Protein AF-A0A3B8HM49-F1 (afdb_monomer)

Structure (mmCIF, N/CA/C/O backbone):
data_AF-A0A3B8HM49-F1
#
_entry.id   AF-A0A3B8HM49-F1
#
loop_
_atom_site.group_PDB
_atom_site.id
_atom_site.type_symbol
_atom_site.label_atom_id
_atom_site.label_alt_id
_atom_site.label_comp_id
_atom_site.label_asym_id
_atom_site.label_entity_id
_atom_site.label_seq_id
_atom_site.pdbx_PDB_ins_code
_atom_site.Cartn_x
_atom_site.Cartn_y
_atom_site.Cartn_z
_atom_site.occupancy
_atom_site.B_iso_or_equiv
_atom_site.auth_seq_id
_atom_site.auth_comp_id
_atom_site.auth_asym_id
_atom_site.auth_atom_id
_atom_site.pdbx_PDB_mode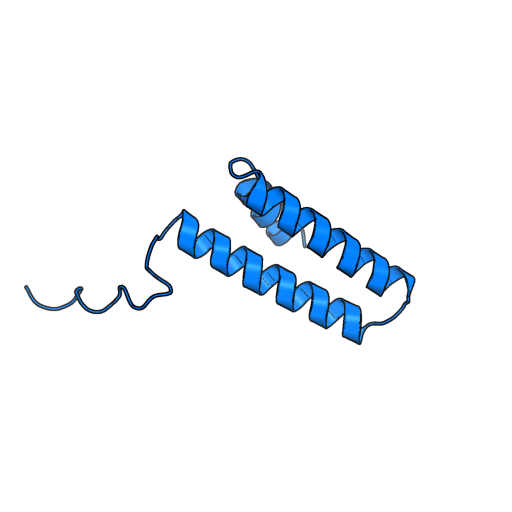l_num
ATOM 1 N N . LEU A 1 1 ? 5.916 -12.782 11.013 1.00 49.91 1 LEU A N 1
ATOM 2 C CA . LEU A 1 1 ? 5.993 -11.301 10.948 1.00 49.91 1 LEU A CA 1
ATOM 3 C C . LEU A 1 1 ? 7.400 -10.795 10.609 1.00 49.91 1 LEU A C 1
ATOM 5 O O . LEU A 1 1 ? 7.514 -10.062 9.641 1.00 49.91 1 LEU A O 1
ATOM 9 N N . GLN A 1 2 ? 8.467 -11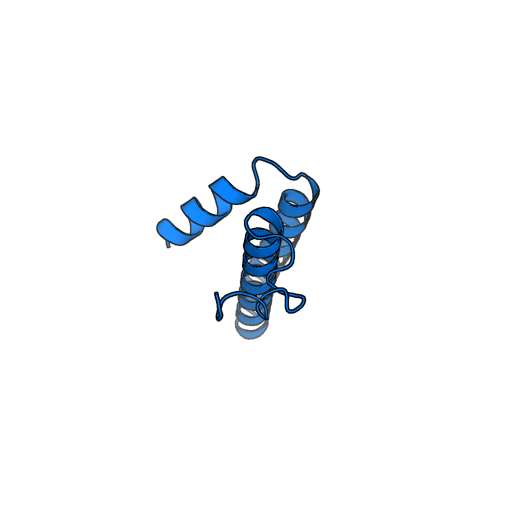.241 11.286 1.00 42.78 2 GLN A N 1
ATOM 10 C CA . GLN A 1 2 ? 9.850 -10.791 11.006 1.00 42.78 2 GLN A CA 1
ATOM 11 C C . GLN A 1 2 ? 10.330 -10.993 9.554 1.00 42.78 2 GLN A C 1
ATOM 13 O O . GLN A 1 2 ? 10.982 -10.113 9.002 1.00 42.78 2 GLN A O 1
ATOM 18 N N . ASN A 1 3 ? 9.968 -12.104 8.904 1.00 46.38 3 ASN A N 1
ATOM 19 C CA . ASN A 1 3 ? 10.410 -12.379 7.528 1.00 46.38 3 ASN A CA 1
ATOM 20 C C . ASN A 1 3 ? 9.814 -11.405 6.497 1.00 46.38 3 ASN A C 1
ATOM 22 O O . ASN A 1 3 ? 10.488 -11.052 5.535 1.00 46.38 3 ASN A O 1
ATOM 26 N N . LEU A 1 4 ? 8.584 -10.929 6.726 1.00 51.72 4 LEU A N 1
ATOM 27 C CA . LEU A 1 4 ? 7.943 -9.903 5.896 1.00 51.72 4 LEU A CA 1
ATOM 28 C C . LEU A 1 4 ? 8.648 -8.556 6.068 1.00 51.72 4 LEU A C 1
ATOM 30 O O . LEU A 1 4 ? 9.007 -7.935 5.079 1.00 51.72 4 LEU A O 1
ATOM 34 N N . THR A 1 5 ? 8.951 -8.160 7.307 1.00 55.34 5 THR A N 1
ATOM 35 C CA . THR A 1 5 ? 9.678 -6.916 7.606 1.00 55.34 5 THR A CA 1
ATOM 36 C C . THR A 1 5 ? 11.063 -6.878 6.950 1.00 55.34 5 THR A C 1
ATOM 38 O O . THR A 1 5 ? 11.454 -5.857 6.390 1.00 55.34 5 THR A O 1
ATOM 41 N N . ILE A 1 6 ? 11.799 -7.995 6.966 1.00 55.22 6 ILE A N 1
ATOM 42 C CA . ILE A 1 6 ? 13.131 -8.097 6.344 1.00 55.22 6 ILE A CA 1
ATOM 43 C C . ILE A 1 6 ? 13.044 -8.043 4.809 1.00 55.22 6 ILE A C 1
ATOM 45 O O . ILE A 1 6 ? 13.899 -7.427 4.168 1.00 55.22 6 ILE A O 1
ATOM 49 N N . LEU A 1 7 ? 12.003 -8.639 4.214 1.00 50.75 7 LEU A N 1
ATOM 50 C CA . LEU A 1 7 ? 11.730 -8.530 2.777 1.00 50.75 7 LEU A CA 1
ATOM 51 C C . LEU A 1 7 ? 11.398 -7.085 2.368 1.00 50.75 7 LEU A C 1
ATOM 53 O O . LEU A 1 7 ? 11.920 -6.610 1.361 1.00 50.75 7 LEU A O 1
ATOM 57 N N . THR A 1 8 ? 10.614 -6.358 3.172 1.00 52.53 8 THR A N 1
ATOM 58 C CA . THR A 1 8 ? 10.249 -4.955 2.906 1.00 52.53 8 THR A CA 1
ATOM 59 C C . THR A 1 8 ? 11.447 -4.001 3.021 1.00 52.53 8 THR A C 1
ATOM 61 O O . THR A 1 8 ? 11.596 -3.108 2.190 1.00 52.53 8 THR A O 1
ATOM 64 N N . ILE A 1 9 ? 12.344 -4.207 3.995 1.00 56.84 9 ILE A N 1
ATOM 65 C CA . ILE A 1 9 ? 13.530 -3.350 4.217 1.00 56.84 9 ILE A CA 1
ATOM 66 C C . ILE A 1 9 ? 14.555 -3.456 3.077 1.00 56.84 9 ILE A C 1
ATOM 68 O O . ILE A 1 9 ? 15.182 -2.463 2.708 1.00 56.84 9 ILE A O 1
ATOM 72 N N . ASN A 1 10 ? 14.754 -4.649 2.510 1.00 51.00 10 ASN A N 1
ATOM 73 C CA . ASN A 1 10 ? 15.756 -4.835 1.455 1.00 51.00 10 ASN A CA 1
ATOM 74 C C . ASN A 1 10 ? 15.306 -4.294 0.091 1.00 51.00 10 ASN A C 1
ATOM 76 O O . ASN A 1 10 ? 16.151 -4.010 -0.758 1.00 51.00 10 ASN A O 1
ATOM 80 N N . LEU A 1 11 ? 14.000 -4.112 -0.111 1.00 51.53 11 LEU A N 1
ATOM 81 C CA . LEU A 1 11 ? 13.446 -3.654 -1.380 1.00 51.53 11 LEU A CA 1
ATOM 82 C C . LEU A 1 11 ? 13.489 -2.128 -1.555 1.00 51.53 11 LEU A C 1
ATOM 84 O O . LEU A 1 11 ? 13.725 -1.630 -2.654 1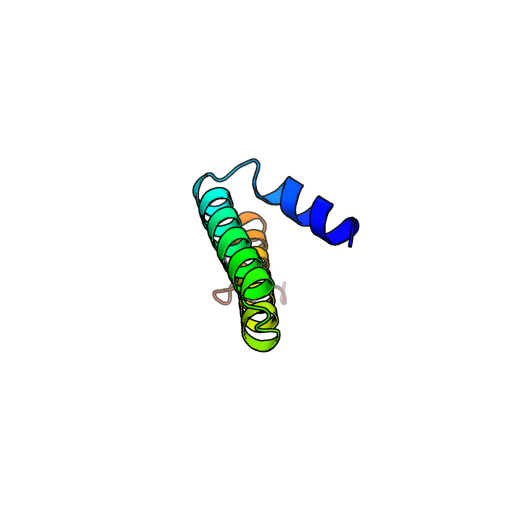.00 51.53 11 LEU A O 1
ATOM 88 N N . THR A 1 12 ? 13.299 -1.369 -0.477 1.00 51.69 12 THR A N 1
ATOM 89 C CA . THR A 1 12 ? 13.184 0.100 -0.513 1.00 51.69 12 TH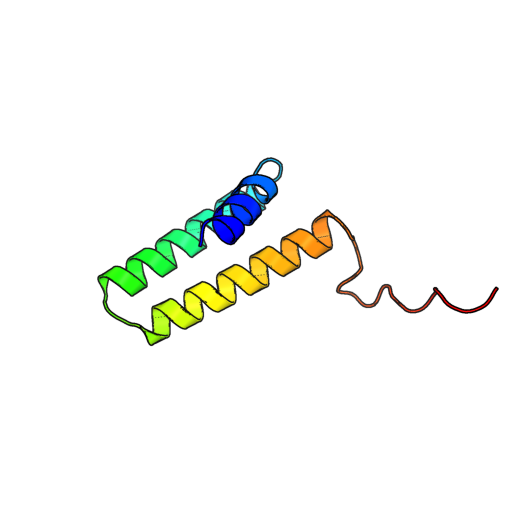R A CA 1
ATOM 90 C C . THR A 1 12 ? 14.521 0.827 -0.671 1.00 51.69 12 THR A C 1
ATOM 92 O O . THR A 1 12 ? 14.549 1.998 -1.035 1.00 51.69 12 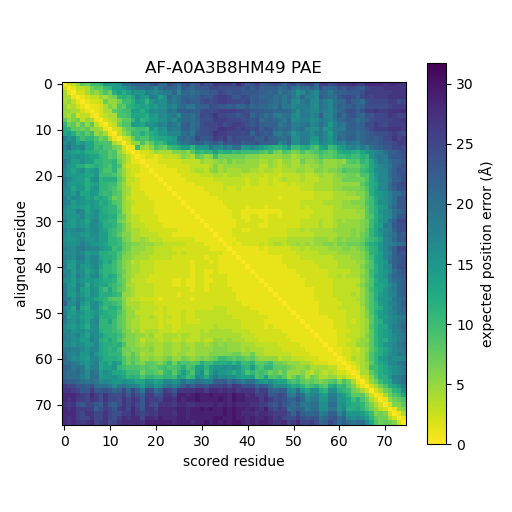THR A O 1
ATOM 95 N N . ARG A 1 13 ? 15.658 0.149 -0.485 1.00 54.03 13 ARG A N 1
ATOM 96 C CA . ARG A 1 13 ? 16.972 0.803 -0.352 1.00 54.03 13 ARG A CA 1
ATOM 97 C C . ARG A 1 13 ? 17.583 1.357 -1.657 1.00 54.03 13 ARG A C 1
ATOM 99 O O . ARG A 1 13 ? 18.692 1.887 -1.619 1.00 54.03 13 ARG A O 1
ATOM 106 N N . LYS A 1 14 ? 16.914 1.231 -2.813 1.00 57.34 14 LYS A N 1
ATOM 107 C CA . LYS A 1 14 ? 17.436 1.684 -4.126 1.00 57.34 14 LYS A CA 1
ATOM 108 C C . LYS A 1 14 ? 16.447 2.435 -5.027 1.00 57.34 14 LYS A C 1
ATOM 110 O O . LYS A 1 14 ? 16.813 2.770 -6.151 1.00 57.34 14 LYS A O 1
ATOM 115 N N . SER A 1 15 ? 15.234 2.742 -4.567 1.00 63.88 15 SER A N 1
ATOM 116 C CA . SER A 1 15 ? 14.273 3.509 -5.371 1.00 63.88 15 SER A CA 1
ATOM 117 C C . SER A 1 15 ? 13.428 4.447 -4.500 1.00 63.88 15 SER A C 1
ATOM 119 O O . SER A 1 15 ? 12.515 3.978 -3.815 1.00 63.88 15 SER A O 1
ATOM 121 N N . PRO A 1 16 ? 13.679 5.771 -4.551 1.00 70.25 16 PRO A N 1
ATOM 122 C CA . PRO A 1 16 ? 12.924 6.766 -3.782 1.00 70.25 16 PRO A CA 1
ATOM 123 C C . PRO A 1 16 ? 11.410 6.719 -4.032 1.00 70.25 16 PRO A C 1
ATOM 125 O O . PRO A 1 16 ? 10.606 7.016 -3.147 1.00 70.25 16 PRO A O 1
ATOM 128 N N . THR A 1 17 ? 10.999 6.326 -5.241 1.00 71.44 17 THR A N 1
ATOM 129 C CA . THR A 1 17 ? 9.585 6.194 -5.611 1.00 71.44 17 THR A CA 1
ATOM 130 C C . THR A 1 17 ? 8.923 4.999 -4.926 1.00 71.44 17 THR A C 1
ATOM 132 O O . THR A 1 17 ? 7.821 5.149 -4.400 1.00 71.44 17 THR A O 1
ATOM 135 N N . ILE A 1 18 ? 9.596 3.842 -4.891 1.00 71.88 18 ILE A N 1
ATOM 136 C CA . ILE A 1 18 ? 9.114 2.630 -4.201 1.00 71.88 18 ILE A CA 1
ATOM 137 C C . ILE A 1 18 ? 9.006 2.909 -2.699 1.00 71.88 18 ILE A C 1
ATOM 139 O O . ILE A 1 18 ? 7.998 2.606 -2.066 1.00 71.88 18 ILE A O 1
ATOM 143 N N . GLU A 1 19 ? 10.017 3.569 -2.131 1.00 78.31 19 GLU A N 1
ATOM 144 C CA . GLU A 1 19 ? 10.033 3.943 -0.717 1.00 78.31 19 GLU A CA 1
ATOM 145 C C . GLU A 1 19 ? 8.891 4.903 -0.354 1.00 78.31 19 GLU A C 1
ATOM 147 O O . GLU A 1 19 ? 8.182 4.678 0.627 1.00 78.31 19 GLU A O 1
ATOM 152 N N . THR A 1 20 ? 8.653 5.933 -1.172 1.00 81.75 20 THR A N 1
ATOM 153 C CA . THR A 1 20 ? 7.565 6.897 -0.943 1.00 81.75 20 THR A CA 1
ATOM 154 C C . THR A 1 20 ? 6.193 6.225 -1.002 1.00 81.75 20 THR A C 1
ATOM 156 O O . THR A 1 20 ? 5.352 6.464 -0.135 1.00 81.75 20 THR A O 1
ATOM 159 N N . LYS A 1 21 ? 5.957 5.353 -1.991 1.00 83.25 21 LYS A N 1
ATOM 160 C CA . LYS A 1 21 ? 4.697 4.602 -2.098 1.00 83.25 21 LYS A CA 1
ATOM 161 C C . LYS A 1 21 ? 4.498 3.653 -0.921 1.00 83.25 21 LYS A C 1
ATOM 163 O O . LYS A 1 21 ? 3.417 3.633 -0.339 1.00 83.25 21 LYS A O 1
ATOM 168 N N . SER A 1 22 ? 5.546 2.921 -0.544 1.00 84.31 22 SER A N 1
ATOM 169 C CA . SER A 1 22 ? 5.529 2.020 0.609 1.00 84.31 22 SER A CA 1
ATOM 170 C C . SER A 1 22 ? 5.202 2.775 1.903 1.00 84.31 22 SER A C 1
ATOM 172 O O . SER A 1 22 ? 4.300 2.387 2.644 1.00 84.31 22 SER A O 1
ATOM 174 N N . LYS A 1 23 ? 5.833 3.937 2.125 1.00 87.44 23 LYS A N 1
ATOM 175 C CA . LYS A 1 23 ? 5.546 4.811 3.270 1.00 87.44 23 LYS A CA 1
ATOM 176 C C . LYS A 1 23 ? 4.085 5.265 3.309 1.00 87.44 23 LYS A C 1
ATOM 178 O O . LYS A 1 23 ? 3.461 5.188 4.364 1.00 87.44 23 LYS A O 1
ATOM 183 N N . ASN A 1 24 ? 3.535 5.725 2.186 1.00 90.25 24 ASN A N 1
ATOM 184 C CA . ASN A 1 24 ? 2.140 6.174 2.125 1.00 90.25 24 ASN A CA 1
ATOM 185 C C . ASN A 1 24 ? 1.161 5.025 2.400 1.00 90.25 24 ASN A C 1
ATOM 187 O O . ASN A 1 24 ? 0.182 5.211 3.118 1.00 90.25 24 ASN A O 1
ATOM 191 N N . ALA A 1 25 ? 1.452 3.829 1.884 1.00 89.88 25 ALA A N 1
ATOM 192 C CA . ALA A 1 25 ? 0.656 2.640 2.161 1.00 89.88 25 ALA A CA 1
ATOM 193 C C . ALA A 1 25 ? 0.699 2.253 3.650 1.00 89.88 25 ALA A C 1
ATOM 195 O O . ALA A 1 25 ? -0.332 1.921 4.231 1.00 89.88 25 ALA A O 1
ATOM 196 N N . HIS A 1 26 ? 1.863 2.359 4.299 1.00 92.50 26 HIS A N 1
ATOM 197 C CA . HIS A 1 26 ? 1.981 2.132 5.740 1.00 92.50 26 HIS A CA 1
ATOM 198 C C . HIS A 1 26 ? 1.170 3.131 6.569 1.00 92.50 26 HIS A C 1
ATOM 200 O O . HIS A 1 26 ? 0.522 2.715 7.524 1.00 92.50 26 HIS A O 1
ATOM 206 N N . ILE A 1 27 ? 1.160 4.416 6.196 1.00 93.69 27 ILE A N 1
ATOM 207 C CA . ILE A 1 27 ? 0.316 5.424 6.858 1.00 93.69 27 ILE A CA 1
ATOM 208 C C . ILE A 1 27 ? -1.163 5.039 6.729 1.00 93.69 27 ILE A C 1
ATOM 210 O O . ILE A 1 27 ? -1.854 4.984 7.736 1.00 93.69 27 ILE A O 1
ATOM 214 N N . ALA A 1 28 ? -1.622 4.657 5.533 1.00 92.00 28 ALA A N 1
ATOM 215 C CA . ALA A 1 28 ? -3.014 4.253 5.316 1.00 92.00 28 ALA A CA 1
ATOM 216 C C . ALA A 1 28 ? -3.432 3.020 6.144 1.00 92.00 28 ALA A C 1
ATOM 218 O O . ALA A 1 28 ? -4.562 2.956 6.626 1.00 92.00 28 ALA A O 1
ATOM 219 N N . ILE A 1 29 ? -2.528 2.052 6.331 1.00 92.25 29 ILE A N 1
ATOM 220 C CA . ILE A 1 29 ? -2.758 0.890 7.206 1.00 92.25 29 ILE A CA 1
ATOM 221 C C . ILE A 1 29 ? -2.858 1.328 8.673 1.00 92.25 29 ILE A C 1
ATOM 223 O O . ILE A 1 29 ? -3.745 0.865 9.385 1.00 92.25 29 ILE A O 1
ATOM 227 N N . ILE A 1 30 ? -1.968 2.217 9.127 1.00 92.00 30 ILE A N 1
ATOM 228 C CA . ILE A 1 30 ? -1.991 2.746 10.499 1.00 92.00 30 ILE A CA 1
ATOM 229 C C . ILE A 1 30 ? -3.287 3.519 10.747 1.00 92.00 30 ILE A C 1
ATOM 231 O O . ILE A 1 30 ? -3.931 3.288 11.766 1.00 92.00 30 ILE A O 1
ATOM 235 N N . ASP A 1 31 ? -3.702 4.373 9.813 1.00 95.19 31 ASP A N 1
ATOM 236 C CA . ASP A 1 31 ? -4.949 5.130 9.923 1.00 95.19 31 ASP A CA 1
ATOM 237 C C . ASP A 1 31 ? -6.157 4.186 10.012 1.00 95.19 31 ASP A C 1
ATOM 239 O O . ASP A 1 31 ? -6.990 4.339 10.901 1.00 95.19 31 ASP A O 1
ATOM 243 N N . ALA A 1 32 ? -6.218 3.148 9.169 1.00 94.12 32 ALA A N 1
ATOM 244 C CA . ALA A 1 32 ? -7.274 2.133 9.238 1.00 94.12 32 ALA A CA 1
ATOM 245 C C . ALA A 1 32 ? -7.282 1.373 10.576 1.00 94.12 32 ALA A C 1
ATOM 247 O O . ALA A 1 32 ? -8.343 1.079 11.125 1.00 94.12 32 ALA A O 1
ATOM 248 N N . PHE A 1 33 ? -6.099 1.094 11.128 1.00 92.12 33 PHE A N 1
ATOM 249 C CA . PHE A 1 33 ? -5.965 0.463 12.437 1.00 92.12 33 PHE A CA 1
ATOM 250 C C . PHE A 1 33 ? -6.456 1.379 13.568 1.00 92.12 33 PHE A C 1
ATOM 252 O O . PHE A 1 33 ? -7.150 0.922 14.475 1.00 92.12 33 PHE A O 1
ATOM 259 N N . LEU A 1 34 ? -6.128 2.674 13.514 1.00 95.12 34 LEU A N 1
ATOM 260 C CA . LEU A 1 34 ? -6.580 3.671 14.490 1.00 95.12 34 LEU A CA 1
ATOM 261 C C . LEU A 1 34 ? -8.093 3.911 14.420 1.00 95.12 34 LEU A C 1
ATOM 263 O O . LEU A 1 34 ? -8.725 4.129 15.452 1.00 95.12 34 LEU A O 1
ATOM 267 N N . GLU A 1 35 ? -8.672 3.827 13.224 1.00 97.19 35 GLU A N 1
ATOM 268 C CA . GLU A 1 35 ? -10.120 3.874 12.993 1.00 97.19 35 GLU A CA 1
ATOM 269 C C . GLU A 1 35 ? -10.848 2.593 13.444 1.00 97.19 35 GLU A C 1
ATOM 271 O O . GLU A 1 35 ? -12.075 2.587 13.492 1.00 97.19 35 GLU A O 1
ATOM 276 N N . GLN A 1 36 ? -10.113 1.531 13.804 1.00 95.62 36 GLN A N 1
ATOM 277 C CA . GLN A 1 36 ? -10.649 0.199 14.124 1.00 95.62 36 GLN A CA 1
ATOM 278 C C . GLN A 1 36 ? -11.500 -0.403 12.990 1.00 95.62 36 GLN A C 1
ATOM 280 O O . GLN A 1 36 ? -12.416 -1.186 13.232 1.00 95.62 36 GLN A O 1
ATOM 285 N N . ASP A 1 37 ? -11.183 -0.052 11.742 1.00 97.25 37 ASP A N 1
ATOM 286 C CA . ASP A 1 37 ? -11.825 -0.604 10.549 1.00 97.25 37 ASP A CA 1
ATOM 287 C C . ASP A 1 37 ? -10.979 -1.771 10.016 1.00 97.25 37 ASP A C 1
ATOM 289 O O . ASP A 1 37 ? -10.014 -1.595 9.262 1.00 97.25 37 ASP A O 1
ATOM 293 N N . GLU A 1 38 ? -11.326 -2.984 10.455 1.00 93.88 38 GLU A N 1
ATOM 294 C CA . GLU A 1 38 ? -10.620 -4.220 10.094 1.00 93.88 38 GLU A CA 1
ATOM 295 C C . GLU A 1 38 ? -10.635 -4.476 8.581 1.00 93.88 38 GLU A C 1
ATOM 297 O O . GLU A 1 38 ? -9.604 -4.823 8.000 1.00 93.88 38 GLU A O 1
ATOM 302 N N . ASP A 1 39 ? -11.766 -4.223 7.922 1.00 96.12 39 ASP A N 1
ATOM 303 C CA . ASP A 1 39 ? -11.924 -4.429 6.485 1.00 96.12 39 ASP A CA 1
ATOM 304 C C . ASP A 1 39 ? -11.045 -3.460 5.682 1.00 96.12 39 ASP A C 1
ATOM 306 O O . ASP A 1 39 ? -10.427 -3.827 4.675 1.00 96.12 39 ASP A O 1
ATOM 310 N N . LYS A 1 40 ? -10.978 -2.192 6.106 1.00 94.81 40 LYS A N 1
ATOM 311 C CA . LYS A 1 40 ? -10.099 -1.183 5.501 1.00 94.81 40 LYS A CA 1
ATOM 312 C C . LYS A 1 40 ? -8.635 -1.537 5.724 1.00 94.81 40 LYS A C 1
ATOM 314 O O . LYS A 1 40 ? -7.843 -1.398 4.791 1.00 94.81 40 LYS A O 1
ATOM 319 N N . CYS A 1 41 ? -8.290 -2.031 6.910 1.00 93.88 41 CYS A N 1
ATOM 320 C CA . CYS A 1 41 ? -6.944 -2.489 7.225 1.00 93.88 41 CYS A CA 1
ATOM 321 C C . CYS A 1 41 ? -6.536 -3.665 6.324 1.00 93.88 41 CYS A C 1
ATOM 323 O O . CYS A 1 41 ? -5.483 -3.611 5.683 1.00 93.88 41 CYS A O 1
ATOM 325 N N . GLU A 1 42 ? -7.397 -4.679 6.176 1.00 95.50 42 GLU A N 1
ATOM 326 C CA . GLU A 1 42 ? -7.124 -5.828 5.308 1.00 95.50 42 GLU A CA 1
ATOM 327 C C . GLU A 1 42 ? -6.954 -5.402 3.845 1.00 95.50 42 GLU A C 1
ATOM 329 O O . GLU A 1 42 ? -5.982 -5.805 3.195 1.00 95.50 42 GLU A O 1
ATOM 334 N N . ARG A 1 43 ? -7.855 -4.560 3.319 1.00 96.44 43 ARG A N 1
ATOM 335 C CA . ARG A 1 43 ? -7.738 -4.032 1.949 1.00 96.44 43 ARG A CA 1
ATOM 336 C C . ARG A 1 43 ? -6.423 -3.283 1.750 1.00 96.44 43 ARG A C 1
ATOM 338 O O . ARG A 1 43 ? -5.688 -3.5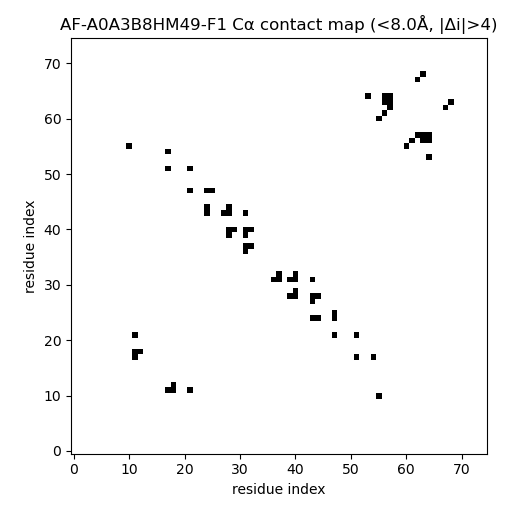94 0.816 1.00 96.44 43 ARG A O 1
ATOM 345 N N . ALA A 1 44 ? -6.086 -2.369 2.660 1.00 92.44 44 ALA A N 1
ATOM 346 C CA . ALA A 1 44 ? -4.856 -1.587 2.584 1.00 92.44 44 ALA A CA 1
ATOM 347 C C . ALA A 1 44 ? -3.600 -2.476 2.640 1.00 92.44 44 ALA A C 1
ATOM 349 O O . ALA A 1 44 ? -2.652 -2.264 1.882 1.00 92.44 44 ALA A O 1
ATOM 350 N N . MET A 1 45 ? -3.601 -3.519 3.477 1.00 91.94 45 MET A N 1
ATOM 351 C CA . MET A 1 45 ? -2.513 -4.500 3.535 1.00 91.94 45 MET A CA 1
ATOM 352 C C . MET A 1 45 ? -2.393 -5.317 2.245 1.00 91.94 45 MET A C 1
ATOM 354 O O . MET A 1 45 ? -1.279 -5.538 1.762 1.00 91.94 45 MET A O 1
ATOM 358 N N . ARG A 1 46 ? -3.516 -5.768 1.671 1.00 94.69 46 ARG A N 1
ATOM 359 C CA . ARG A 1 46 ? -3.527 -6.531 0.412 1.00 94.69 46 ARG A CA 1
ATOM 360 C C . ARG A 1 46 ? -3.016 -5.703 -0.757 1.00 94.69 46 ARG A C 1
ATOM 362 O O . ARG A 1 46 ? -2.187 -6.198 -1.522 1.00 94.69 46 ARG A O 1
ATOM 369 N N . ASP A 1 47 ? -3.476 -4.463 -0.873 1.00 92.69 47 ASP A N 1
ATOM 370 C CA . ASP A 1 47 ? -3.057 -3.554 -1.938 1.00 92.69 47 ASP A CA 1
ATOM 371 C C . ASP A 1 47 ? -1.566 -3.236 -1.821 1.00 92.69 47 ASP A C 1
ATOM 373 O O . ASP A 1 47 ? -0.820 -3.397 -2.788 1.00 92.69 47 ASP A O 1
ATOM 377 N N . HIS A 1 48 ? -1.100 -2.918 -0.610 1.00 91.94 48 HIS A N 1
ATOM 378 C CA . HIS A 1 48 ? 0.318 -2.691 -0.354 1.00 91.94 48 HIS A CA 1
ATOM 379 C C . HIS A 1 48 ? 1.184 -3.897 -0.744 1.00 91.94 48 HIS A C 1
ATOM 381 O O . HIS A 1 48 ? 2.214 -3.736 -1.406 1.00 91.94 48 HIS A O 1
ATOM 387 N N . LEU A 1 49 ? 0.772 -5.109 -0.361 1.00 88.94 49 LEU A N 1
ATOM 388 C CA . LEU A 1 49 ? 1.501 -6.332 -0.689 1.00 88.94 49 LEU A CA 1
ATOM 389 C C . LEU A 1 49 ? 1.550 -6.562 -2.202 1.00 88.94 49 LEU A C 1
ATOM 391 O O . LEU A 1 49 ? 2.616 -6.849 -2.745 1.00 88.94 49 LEU A O 1
ATOM 395 N N . LYS A 1 50 ? 0.412 -6.414 -2.885 1.00 89.56 50 LYS A N 1
ATOM 396 C CA . LYS A 1 50 ? 0.302 -6.579 -4.337 1.00 89.56 50 LYS A CA 1
ATOM 397 C C . LYS A 1 50 ? 1.225 -5.614 -5.078 1.00 89.56 50 LYS A C 1
ATOM 399 O O . LYS A 1 50 ? 1.969 -6.048 -5.960 1.00 89.56 50 LYS A O 1
ATOM 404 N N . ASP A 1 51 ? 1.193 -4.338 -4.714 1.00 87.12 51 ASP A N 1
ATOM 405 C CA . ASP A 1 51 ? 2.010 -3.310 -5.354 1.00 87.12 51 ASP A CA 1
ATOM 406 C C . ASP A 1 51 ? 3.495 -3.534 -5.082 1.00 87.12 51 ASP A C 1
ATOM 408 O O . ASP A 1 51 ? 4.296 -3.527 -6.016 1.00 87.12 51 ASP A O 1
ATOM 412 N N . THR A 1 52 ? 3.851 -3.852 -3.836 1.00 83.75 52 THR A N 1
ATOM 413 C CA . THR A 1 52 ? 5.230 -4.181 -3.463 1.00 83.75 52 THR A CA 1
ATOM 414 C C . THR A 1 52 ? 5.733 -5.372 -4.275 1.00 83.75 52 THR A C 1
ATOM 416 O O . THR A 1 52 ? 6.776 -5.276 -4.911 1.00 83.75 52 THR A O 1
ATOM 419 N N . CYS A 1 53 ? 4.984 -6.478 -4.336 1.00 85.38 53 CYS A N 1
ATOM 420 C CA . CYS A 1 53 ? 5.363 -7.652 -5.126 1.00 85.38 53 CYS A CA 1
ATOM 421 C C . CYS A 1 53 ? 5.509 -7.337 -6.621 1.00 85.38 53 CYS A C 1
ATOM 423 O O . CYS A 1 53 ? 6.450 -7.819 -7.253 1.00 85.38 53 CYS A O 1
ATOM 425 N N . ARG A 1 54 ? 4.619 -6.517 -7.192 1.00 84.44 54 ARG A N 1
ATOM 426 C CA . ARG A 1 54 ? 4.736 -6.055 -8.582 1.00 84.44 54 ARG A CA 1
ATOM 427 C C . ARG A 1 54 ? 6.018 -5.249 -8.794 1.00 84.44 54 ARG A C 1
ATOM 429 O O . ARG A 1 54 ? 6.714 -5.485 -9.777 1.00 84.44 54 ARG A O 1
ATOM 436 N N . GLU A 1 55 ? 6.350 -4.339 -7.884 1.00 81.19 55 GLU A N 1
ATOM 437 C CA . GLU A 1 55 ? 7.567 -3.528 -7.973 1.00 81.19 55 GLU A CA 1
ATOM 438 C C . GLU A 1 55 ? 8.840 -4.372 -7.792 1.00 81.19 55 GLU A C 1
ATOM 440 O O . GLU A 1 55 ? 9.793 -4.172 -8.544 1.00 81.19 55 GLU A O 1
ATOM 445 N N . VAL A 1 56 ? 8.844 -5.375 -6.897 1.00 80.06 56 VAL A N 1
ATOM 446 C CA . VAL A 1 56 ? 9.922 -6.389 -6.806 1.00 80.06 56 VAL A CA 1
ATOM 447 C C . VAL A 1 56 ? 10.126 -7.049 -8.162 1.00 80.06 56 VAL A C 1
ATOM 449 O O . VAL A 1 56 ? 11.244 -7.112 -8.673 1.00 80.06 56 VAL A O 1
ATOM 452 N N . VAL A 1 57 ? 9.040 -7.569 -8.730 1.00 83.19 57 VAL A N 1
ATOM 453 C CA . VAL A 1 57 ? 9.082 -8.332 -9.969 1.00 83.19 57 VAL A CA 1
ATOM 454 C C . VAL A 1 57 ? 9.595 -7.473 -11.116 1.00 83.19 57 VAL A C 1
ATOM 456 O O . VAL A 1 57 ? 10.524 -7.895 -11.787 1.00 83.19 57 VAL A O 1
ATOM 459 N N . GLU A 1 58 ? 9.057 -6.275 -11.327 1.00 79.69 58 GLU A N 1
ATOM 460 C CA . GLU A 1 58 ? 9.522 -5.405 -12.414 1.00 79.69 58 GLU A CA 1
ATOM 461 C C . GLU A 1 58 ? 10.967 -4.938 -12.217 1.00 79.69 58 GLU A C 1
ATOM 463 O O . GLU A 1 58 ? 11.701 -4.784 -13.190 1.00 79.69 58 GLU A O 1
ATOM 468 N N . HIS A 1 59 ? 11.408 -4.737 -10.971 1.00 76.31 59 HIS A N 1
ATOM 469 C CA . HIS A 1 59 ? 12.772 -4.292 -10.699 1.00 76.31 59 HIS A CA 1
ATOM 470 C C . HIS A 1 59 ? 13.815 -5.390 -10.944 1.00 76.31 59 HIS A C 1
ATOM 472 O O . HIS A 1 59 ? 14.860 -5.123 -11.537 1.00 76.31 59 HIS A O 1
ATOM 478 N N . PHE A 1 60 ? 13.551 -6.619 -10.492 1.00 76.56 60 PHE A N 1
ATOM 479 C CA . PHE A 1 60 ? 14.503 -7.733 -10.611 1.00 76.56 60 PHE A CA 1
ATOM 480 C C . PHE A 1 60 ? 14.303 -8.586 -11.868 1.00 76.56 60 PHE A C 1
ATOM 482 O O . PHE A 1 60 ? 15.247 -9.227 -12.327 1.00 76.56 60 PHE A O 1
ATOM 489 N N . TYR A 1 61 ? 13.100 -8.578 -12.440 1.00 79.81 61 TYR A N 1
ATOM 490 C CA . TYR A 1 61 ? 12.710 -9.344 -13.625 1.00 79.81 61 TYR A CA 1
ATOM 491 C C . TYR A 1 61 ? 11.909 -8.463 -14.607 1.00 79.81 61 TYR A C 1
ATOM 493 O O . TYR A 1 61 ? 10.715 -8.705 -14.828 1.00 79.81 61 TYR A O 1
ATOM 501 N N . PRO A 1 62 ? 12.542 -7.439 -15.212 1.00 79.38 62 PRO A N 1
ATOM 502 C CA . PRO A 1 62 ? 11.850 -6.503 -16.094 1.00 79.38 62 PRO A CA 1
ATOM 503 C C . PRO A 1 62 ? 11.106 -7.219 -17.227 1.00 79.38 62 PRO A C 1
ATOM 505 O O . PRO A 1 62 ? 11.670 -8.082 -17.903 1.00 79.38 62 PRO A O 1
ATOM 508 N N . GLY A 1 63 ? 9.837 -6.860 -17.447 1.00 77.00 63 GLY A N 1
ATOM 509 C CA . GLY A 1 63 ? 9.018 -7.436 -18.522 1.00 77.00 63 GLY A CA 1
ATOM 510 C C . GLY A 1 63 ? 8.367 -8.788 -18.203 1.00 77.00 63 GLY A C 1
ATOM 511 O O . GLY A 1 63 ? 7.651 -9.329 -19.050 1.00 77.00 63 GLY A O 1
ATOM 512 N N . MET A 1 64 ? 8.541 -9.318 -16.986 1.00 79.62 64 MET A N 1
ATOM 513 C CA . MET A 1 64 ? 7.873 -10.552 -16.557 1.00 79.62 64 MET A CA 1
ATOM 514 C C . MET A 1 64 ? 6.344 -10.394 -16.461 1.00 79.62 64 MET A C 1
ATOM 516 O O . MET A 1 64 ? 5.620 -11.330 -16.792 1.00 79.62 64 MET A O 1
ATOM 520 N N . ILE A 1 65 ? 5.827 -9.221 -16.071 1.00 74.62 65 ILE A N 1
ATOM 521 C CA . ILE A 1 65 ? 4.376 -9.004 -15.889 1.00 74.62 65 ILE A CA 1
ATOM 522 C C . ILE A 1 65 ? 3.669 -8.689 -17.216 1.00 74.62 65 ILE A C 1
ATOM 524 O O . ILE A 1 65 ? 2.494 -9.008 -17.374 1.00 74.62 65 ILE A O 1
ATOM 528 N N . ASN A 1 66 ? 4.379 -8.134 -18.203 1.00 66.19 66 ASN A N 1
ATOM 529 C CA . ASN A 1 66 ? 3.822 -7.753 -19.510 1.00 66.19 66 ASN A CA 1
ATOM 530 C C . ASN A 1 66 ? 3.865 -8.881 -20.566 1.00 66.19 66 ASN A C 1
ATOM 532 O O . ASN A 1 66 ? 3.808 -8.610 -21.762 1.00 66.19 66 ASN A O 1
ATOM 536 N N . GLY A 1 67 ? 3.961 -10.148 -20.147 1.00 58.19 67 GLY A N 1
ATOM 537 C CA . GLY A 1 67 ? 3.900 -11.297 -21.061 1.00 58.19 67 GLY A CA 1
ATOM 538 C C . GLY A 1 67 ? 5.236 -11.709 -21.692 1.00 58.19 67 GLY A C 1
ATOM 539 O O . GLY A 1 67 ? 5.239 -12.420 -22.695 1.00 58.19 67 GLY A O 1
ATOM 540 N N . GLY A 1 68 ? 6.380 -11.337 -21.105 1.00 48.69 68 GLY A N 1
ATOM 541 C CA . GLY A 1 68 ? 7.724 -11.726 -21.565 1.00 48.69 68 GLY A CA 1
ATOM 542 C C . GLY A 1 68 ? 8.087 -13.214 -21.417 1.00 48.69 68 GLY A C 1
ATOM 543 O O . GLY A 1 68 ? 9.267 -13.559 -21.427 1.00 48.69 68 GLY A O 1
ATOM 544 N N . LEU A 1 69 ? 7.103 -14.106 -21.284 1.00 50.75 69 LEU A N 1
ATOM 545 C CA . LEU A 1 69 ? 7.282 -15.550 -21.128 1.00 50.75 69 LEU A CA 1
ATOM 546 C C . LEU A 1 69 ? 6.604 -16.302 -22.287 1.00 50.75 69 LEU A C 1
ATOM 548 O O . LEU A 1 69 ? 5.727 -17.131 -22.092 1.00 50.75 69 LEU A O 1
ATOM 552 N N . LEU A 1 70 ? 7.026 -15.989 -23.517 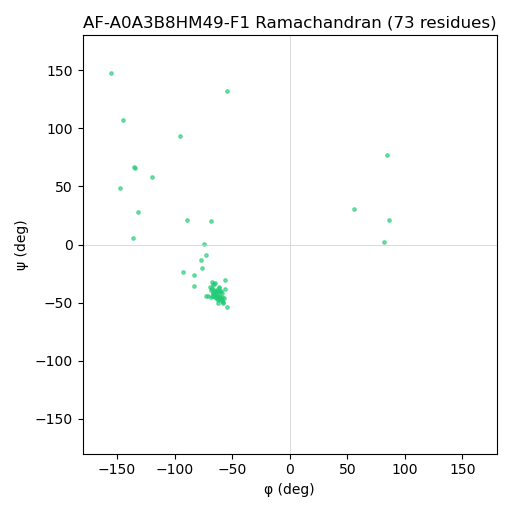1.00 49.53 70 LEU A N 1
ATOM 553 C CA . LEU A 1 70 ? 6.705 -16.759 -24.731 1.00 49.53 70 LEU A CA 1
ATOM 554 C C . LEU A 1 70 ? 7.938 -17.059 -25.606 1.00 49.53 70 LEU A C 1
ATOM 556 O O . LEU A 1 70 ? 7.804 -17.209 -26.814 1.00 49.53 70 LEU A O 1
ATOM 560 N N . LYS A 1 71 ? 9.150 -17.155 -25.034 1.00 45.81 71 LYS A N 1
ATOM 561 C CA . LYS A 1 71 ? 10.338 -17.676 -25.754 1.00 45.81 71 LYS A CA 1
ATOM 562 C C . LYS A 1 71 ? 11.331 -18.421 -24.855 1.00 45.81 71 LYS A C 1
ATOM 564 O O . LYS A 1 71 ? 12.532 -18.171 -24.897 1.00 45.81 71 LYS A O 1
ATOM 569 N N . ARG A 1 72 ? 10.852 -19.344 -24.028 1.00 50.06 72 ARG A N 1
ATOM 570 C CA . ARG A 1 72 ? 11.718 -20.397 -23.481 1.00 50.06 72 ARG A CA 1
ATOM 571 C C . ARG A 1 72 ? 11.023 -21.736 -23.587 1.00 50.06 72 ARG A C 1
ATOM 573 O O . ARG A 1 72 ? 10.695 -22.270 -22.550 1.00 50.06 72 ARG A O 1
ATOM 580 N N . GLU A 1 73 ? 10.793 -22.212 -24.806 1.00 47.91 73 GLU A N 1
ATOM 581 C CA . GLU A 1 73 ? 10.931 -23.619 -25.216 1.00 47.91 73 GLU A CA 1
ATOM 582 C C . GLU A 1 73 ? 11.189 -23.617 -26.737 1.00 47.91 73 GLU A C 1
ATOM 584 O O . GLU A 1 73 ? 10.716 -22.724 -27.434 1.00 47.91 73 GLU A O 1
ATOM 589 N N . THR A 1 74 ? 11.964 -24.590 -27.221 1.00 45.19 74 THR A N 1
ATOM 590 C CA . THR A 1 74 ? 12.462 -24.816 -28.598 1.00 45.19 74 THR A CA 1
ATOM 591 C C . THR A 1 74 ? 13.738 -24.073 -29.038 1.00 45.19 74 THR A C 1
ATOM 593 O O . THR A 1 74 ? 13.709 -23.144 -29.850 1.00 45.19 74 THR A O 1
ATOM 596 N N . SER A 1 75 ? 14.893 -24.564 -28.584 1.00 38.38 75 SER A N 1
ATOM 597 C CA . SER A 1 75 ? 16.004 -24.981 -29.465 1.00 38.38 75 SER A CA 1
ATOM 598 C C . SER A 1 75 ? 16.826 -26.059 -28.774 1.00 38.38 75 SER A C 1
ATOM 600 O O . SER A 1 75 ? 17.0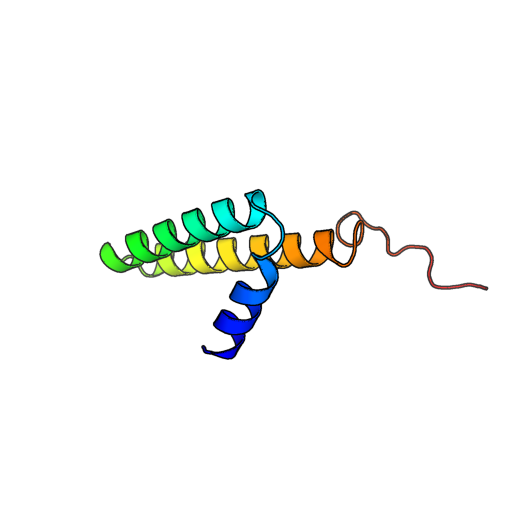00 -25.935 -27.542 1.00 38.38 75 SER A O 1
#

Solvent-accessible surface area (backbone atoms only — not comparable to full-atom values): 4462 Å² total; per-residue (Å²): 113,70,70,58,55,57,56,56,58,68,64,40,79,84,38,74,65,58,34,52,52,52,52,54,39,52,51,54,29,50,52,21,55,75,70,67,36,63,69,56,24,51,50,38,49,51,53,46,50,53,52,50,53,50,52,50,42,46,72,80,41,68,50,60,88,82,64,67,81,82,78,88,80,92,131

Foldseek 3Di:
DVVVVVVLVVQCPPDPVLVVVLVVL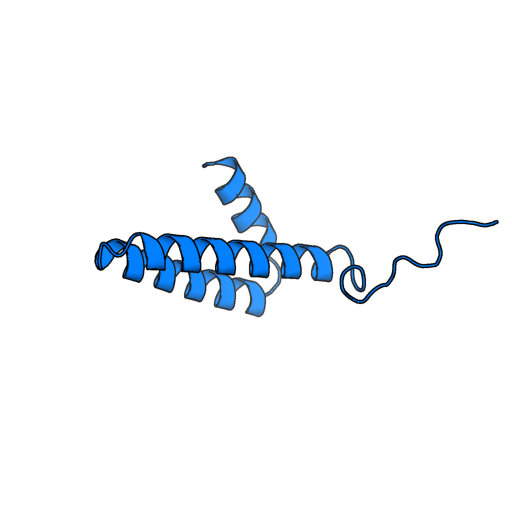VVQLVVCVVVVPPVSNVVSVVVSVVVSVVSVCCVVPNCPVVPPPPPPDDD

Secondary structure (DSSP, 8-state):
-HHHHHHHHHHHTT-HHHHHHHHHHHHHHHHHHHTT-HHHHHHHHHHHHHHHHHHHHHHHSTTTTTT--SSSS--

Mean predicted aligned error: 10.82 Å

Sequence (75 aa):
LQNLTILTINLTRKSPTIETKSKNAHIAIIDAFLEQDEDKCERAMRDHLKDTCREVVEHFYPGMINGGLLKRETS

Radius of gyration: 15.65 Å; Cα contacts (8 Å, |Δi|>4): 36; chains: 1; bounding box: 29×32×44 Å

Nearest PDB structures (foldseek):
  6cnn-assembly1_A  TM=5.425E-01  e=5.363E+00  Homo sapiens

pLDDT: mean 75.34, std 18.2, range [38.38, 97.25]